Protein AF-A0A7S2SY54-F1 (afdb_monomer)

Solvent-accessible surface area (backbone atoms only — not comparable to full-atom values): 8021 Å² total; per-residue (Å²): 136,86,76,86,70,76,85,60,66,71,48,76,49,76,50,78,46,81,49,82,51,97,87,45,76,47,28,43,38,40,35,40,38,40,38,35,56,41,79,51,76,94,57,29,30,38,35,40,38,41,36,38,37,38,39,42,40,34,27,83,101,73,50,77,49,72,52,75,52,77,51,75,48,77,50,77,46,70,51,86,84,47,66,64,62,60,50,51,55,53,50,51,53,51,50,52,53,50,52,53,51,48,53,44,51,68,56,54,47,52,50,51,54,52,48,54,65,54,55,72,74,69,70,69,56,68,68,57,57,51,52,51,56,61,72,67,67,123

pLDDT: mean 76.3, std 13.54, range [35.38, 92.06]

Structure (mmCIF, N/CA/C/O backbone):
data_AF-A0A7S2SY54-F1
#
_entry.id   AF-A0A7S2SY54-F1
#
loop_
_atom_site.group_PDB
_atom_site.id
_atom_site.type_symbol
_atom_site.label_atom_id
_atom_site.label_alt_id
_atom_site.label_comp_id
_atom_site.label_asym_id
_atom_site.label_entity_id
_atom_site.label_seq_id
_atom_site.pdbx_PDB_ins_code
_atom_site.Cartn_x
_atom_site.Cartn_y
_atom_site.Cartn_z
_atom_site.occupancy
_atom_site.B_iso_or_equiv
_atom_site.auth_seq_id
_atom_site.auth_comp_id
_atom_site.auth_asym_id
_atom_site.auth_atom_id
_atom_site.pdbx_PDB_model_num
ATOM 1 N N . MET A 1 1 ? 7.588 -17.423 32.546 1.00 35.38 1 MET A N 1
ATOM 2 C CA . MET A 1 1 ? 6.227 -17.816 32.132 1.00 35.38 1 MET A CA 1
ATOM 3 C C . MET A 1 1 ? 5.689 -16.715 31.232 1.00 35.38 1 MET A C 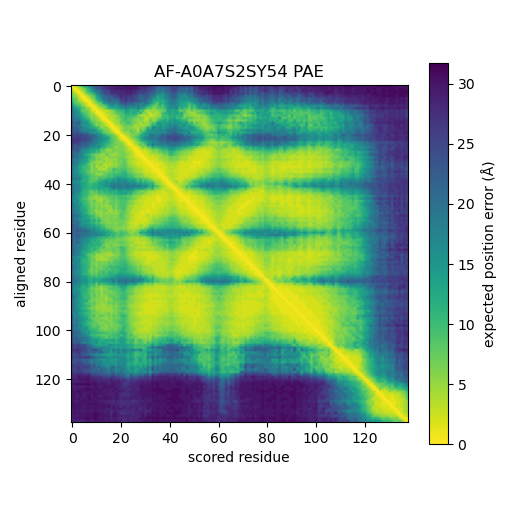1
ATOM 5 O O . MET A 1 1 ? 5.340 -15.660 31.737 1.00 35.38 1 MET A O 1
ATOM 9 N N . ARG A 1 2 ? 5.771 -16.895 29.907 1.00 38.91 2 ARG A N 1
ATOM 10 C CA . ARG A 1 2 ? 5.141 -15.993 28.932 1.00 38.91 2 ARG A CA 1
ATOM 11 C C . ARG A 1 2 ? 3.660 -16.346 28.930 1.00 38.91 2 ARG A C 1
ATOM 13 O O . ARG A 1 2 ? 3.324 -17.496 28.675 1.00 38.91 2 ARG A O 1
ATOM 20 N N . THR A 1 3 ? 2.827 -15.406 29.340 1.00 49.16 3 THR A N 1
ATOM 21 C CA . THR A 1 3 ? 1.376 -15.552 29.340 1.00 49.16 3 THR A CA 1
ATOM 22 C C . THR A 1 3 ? 0.902 -15.800 27.914 1.00 49.16 3 THR A C 1
ATOM 24 O O . THR A 1 3 ? 1.244 -15.025 27.021 1.00 49.16 3 THR A O 1
ATOM 27 N N . ASP A 1 4 ? 0.151 -16.885 27.727 1.00 44.97 4 ASP A N 1
ATOM 28 C CA . ASP A 1 4 ? -0.692 -17.135 26.559 1.00 44.97 4 ASP A CA 1
ATOM 29 C C . ASP A 1 4 ? -1.587 -15.911 26.347 1.00 44.97 4 ASP A C 1
ATOM 31 O O . ASP A 1 4 ? -2.565 -15.695 27.067 1.00 44.97 4 ASP A O 1
ATOM 35 N N . GLN A 1 5 ? -1.207 -15.063 25.398 1.00 49.16 5 GLN A N 1
ATOM 36 C CA . GLN A 1 5 ? -2.096 -14.051 24.859 1.00 49.16 5 GLN A CA 1
ATOM 37 C C . GLN A 1 5 ? -2.982 -14.783 23.843 1.00 49.16 5 GLN A C 1
ATOM 39 O O . GLN A 1 5 ? -2.434 -15.443 22.955 1.00 49.16 5 GLN A O 1
ATOM 44 N N . PRO A 1 6 ? -4.323 -14.747 23.976 1.00 50.06 6 PRO A N 1
ATOM 45 C CA . PRO A 1 6 ? -5.198 -15.368 22.988 1.00 50.06 6 PRO A CA 1
ATOM 46 C C . PRO A 1 6 ? -4.874 -14.790 21.603 1.00 50.06 6 PRO A C 1
ATOM 48 O O . PRO A 1 6 ? -4.498 -13.615 21.531 1.00 50.06 6 PRO A O 1
ATOM 51 N N . PRO A 1 7 ? -4.995 -15.578 20.516 1.00 52.75 7 PRO A N 1
ATOM 52 C CA . PRO A 1 7 ? -4.711 -15.083 19.177 1.00 52.75 7 PRO A CA 1
ATOM 53 C C . PRO A 1 7 ? -5.555 -13.833 18.938 1.00 52.75 7 PRO A C 1
ATOM 55 O O . PRO A 1 7 ? -6.787 -13.884 18.988 1.00 52.75 7 PRO A O 1
ATOM 58 N N . SER A 1 8 ? -4.886 -12.696 18.748 1.00 59.41 8 SER A N 1
ATOM 59 C CA . SER A 1 8 ? -5.536 -11.447 18.377 1.00 59.41 8 SER A CA 1
ATOM 60 C C . SER A 1 8 ? -6.333 -11.697 17.093 1.00 59.41 8 SER A C 1
ATOM 62 O O . SER A 1 8 ? -5.813 -12.334 16.172 1.00 59.41 8 SER A O 1
ATOM 64 N N . PRO A 1 9 ? -7.601 -11.255 17.011 1.00 64.06 9 PRO A N 1
ATOM 65 C CA . PRO A 1 9 ? -8.376 -11.404 15.790 1.00 64.06 9 PRO A CA 1
ATOM 66 C C . PRO A 1 9 ? -7.647 -10.668 14.662 1.00 64.06 9 PRO A C 1
ATOM 68 O O . PRO A 1 9 ? -7.443 -9.455 14.731 1.00 64.06 9 PRO A O 1
ATOM 71 N N . PHE A 1 10 ? -7.221 -11.419 13.648 1.00 64.25 10 PHE A N 1
ATOM 72 C CA . PHE A 1 10 ? -6.563 -10.880 12.466 1.00 64.25 10 PHE A CA 1
ATOM 73 C C . PHE A 1 10 ? -7.605 -10.656 11.369 1.00 64.25 10 PHE A C 1
ATOM 75 O O . PHE A 1 10 ? -8.439 -11.518 11.086 1.00 64.25 10 PHE A O 1
ATOM 82 N N . LEU A 1 11 ? -7.562 -9.485 10.747 1.00 69.94 11 LEU A N 1
ATOM 83 C CA . LEU A 1 11 ? -8.372 -9.137 9.586 1.00 69.94 11 LEU A CA 1
ATOM 84 C C . LEU A 1 11 ? -7.432 -8.943 8.402 1.00 69.94 11 LEU A C 1
ATOM 86 O O . LEU A 1 11 ? -6.579 -8.061 8.429 1.00 69.94 11 LEU A O 1
ATOM 90 N N . ALA A 1 12 ? -7.581 -9.777 7.374 1.00 70.50 12 ALA A N 1
ATOM 91 C CA . ALA A 1 12 ? -6.861 -9.634 6.117 1.00 70.50 12 ALA A CA 1
ATOM 92 C C . ALA A 1 12 ? -7.812 -9.088 5.047 1.00 70.50 12 ALA A C 1
ATOM 94 O O . ALA A 1 12 ? -8.879 -9.658 4.817 1.00 70.50 12 ALA A O 1
ATOM 95 N N . ALA A 1 13 ? -7.427 -7.995 4.399 1.00 73.69 13 ALA A N 1
ATOM 96 C CA . ALA A 1 13 ? -8.139 -7.417 3.268 1.00 73.69 13 ALA A CA 1
ATOM 97 C C . ALA A 1 13 ? -7.188 -7.311 2.074 1.00 73.69 13 ALA A C 1
ATOM 99 O O . ALA A 1 13 ? -6.053 -6.867 2.235 1.00 73.69 13 ALA A O 1
ATOM 100 N N . SER A 1 14 ? -7.646 -7.718 0.892 1.00 76.31 14 SER A N 1
ATOM 101 C CA . SER A 1 14 ? -6.906 -7.564 -0.362 1.00 76.31 14 SER A CA 1
ATOM 102 C C . SER A 1 14 ? -7.653 -6.631 -1.312 1.00 76.31 14 SER A C 1
ATOM 104 O O . SER A 1 14 ? -8.844 -6.848 -1.544 1.00 76.31 14 SER A O 1
ATOM 106 N N . ASP A 1 15 ? -6.963 -5.650 -1.886 1.00 76.25 15 ASP A N 1
ATOM 107 C CA . ASP A 1 15 ? -7.471 -4.769 -2.937 1.00 76.25 15 ASP A CA 1
ATOM 108 C C . ASP A 1 15 ? -6.669 -4.952 -4.233 1.00 76.25 15 ASP A C 1
ATOM 110 O O . ASP A 1 15 ? -5.442 -4.886 -4.231 1.00 76.25 15 ASP A O 1
ATOM 114 N N . CYS A 1 16 ? -7.364 -5.160 -5.353 1.00 71.44 16 CYS A N 1
ATOM 115 C CA . CYS A 1 16 ? -6.748 -5.371 -6.662 1.00 71.44 16 CYS A CA 1
ATOM 116 C C . CYS A 1 16 ? -7.242 -4.319 -7.666 1.00 71.44 16 CYS A C 1
ATOM 118 O O . CYS A 1 16 ? -8.369 -4.379 -8.164 1.00 71.44 16 CYS A O 1
ATOM 120 N N . GLY A 1 17 ? -6.354 -3.401 -8.044 1.00 72.81 17 GLY A N 1
ATOM 121 C CA . GLY A 1 17 ? -6.590 -2.344 -9.022 1.00 72.81 17 GLY A CA 1
ATOM 122 C C . GLY A 1 17 ? -5.959 -2.628 -10.389 1.00 72.81 17 GLY A C 1
ATOM 123 O O . GLY A 1 17 ? -4.809 -3.059 -10.501 1.00 72.81 17 GLY A O 1
ATOM 124 N N . LYS A 1 18 ? -6.689 -2.319 -11.469 1.00 71.69 18 LYS A N 1
ATOM 125 C CA . LYS A 1 18 ? -6.125 -2.261 -12.829 1.00 71.69 18 LYS A CA 1
ATOM 126 C C . LYS A 1 18 ? -5.578 -0.864 -13.102 1.00 71.69 18 LYS A C 1
ATOM 128 O O . LYS A 1 18 ? -6.298 0.121 -12.972 1.00 71.69 18 LYS A O 1
ATOM 133 N N . ILE A 1 19 ? -4.329 -0.784 -13.550 1.00 64.56 19 ILE A N 1
ATOM 134 C CA . ILE A 1 19 ? -3.688 0.463 -13.971 1.00 64.56 19 ILE A CA 1
ATOM 135 C C . ILE A 1 19 ? -3.619 0.471 -15.498 1.00 64.56 19 ILE A C 1
ATOM 137 O O . ILE A 1 19 ? -2.861 -0.286 -16.104 1.00 64.56 19 ILE A O 1
ATOM 141 N N . SER A 1 20 ? -4.393 1.355 -16.127 1.00 57.50 20 SER A N 1
ATOM 142 C CA . SER A 1 20 ? -4.319 1.625 -17.564 1.00 57.50 20 SER A CA 1
ATOM 143 C C . SER A 1 20 ? -3.874 3.067 -17.795 1.00 57.50 20 SER A C 1
ATOM 145 O O . SER A 1 20 ? -4.612 4.004 -17.494 1.00 57.50 20 SER A O 1
ATOM 147 N N . LYS A 1 21 ? -2.669 3.256 -18.340 1.00 60.81 21 LYS A N 1
ATOM 148 C CA . LYS A 1 21 ? -2.159 4.561 -18.788 1.00 60.81 21 LYS A CA 1
ATOM 149 C C . LYS A 1 21 ? -1.836 4.478 -20.280 1.00 60.81 21 LYS A C 1
ATOM 151 O O . LYS A 1 21 ? -1.421 3.422 -20.753 1.00 60.81 21 LYS A O 1
ATOM 156 N N . ALA A 1 22 ? -2.031 5.569 -21.025 1.00 50.31 22 ALA A N 1
ATOM 157 C CA . ALA A 1 22 ? -1.774 5.603 -22.466 1.00 50.31 22 ALA A CA 1
ATOM 158 C C . ALA A 1 22 ? -0.343 5.120 -22.784 1.00 50.31 22 ALA A C 1
ATOM 160 O O . ALA A 1 22 ? 0.635 5.677 -22.283 1.00 50.31 22 ALA A O 1
ATOM 161 N N . GLY A 1 23 ? -0.230 4.056 -23.586 1.00 57.66 23 GLY A N 1
ATOM 162 C CA . GLY A 1 23 ? 1.045 3.427 -23.949 1.00 57.66 23 GLY A CA 1
ATOM 163 C C . GLY A 1 23 ? 1.552 2.336 -22.996 1.00 57.66 23 GLY A C 1
ATOM 164 O O . GLY A 1 23 ? 2.675 1.878 -23.184 1.00 57.66 23 GLY A O 1
ATOM 165 N N . MET A 1 24 ? 0.766 1.920 -22.000 1.00 62.91 24 MET A N 1
ATOM 166 C CA . MET A 1 24 ? 1.050 0.790 -21.109 1.00 62.91 24 MET A CA 1
ATOM 167 C C . MET A 1 24 ? 0.049 -0.336 -21.392 1.00 62.91 24 MET A C 1
ATOM 169 O O . MET A 1 24 ? -1.152 -0.085 -21.447 1.00 62.91 24 MET A O 1
ATOM 173 N N . GLU A 1 25 ? 0.535 -1.557 -21.624 1.00 69.69 25 GLU A N 1
ATOM 174 C CA . GLU A 1 25 ? -0.309 -2.654 -22.123 1.00 69.69 25 GLU A CA 1
ATOM 175 C C . GLU A 1 25 ? -1.033 -3.366 -20.973 1.00 69.69 25 GLU A C 1
ATOM 177 O O . GLU A 1 25 ? -2.215 -3.688 -21.088 1.00 69.69 25 GLU A O 1
ATOM 182 N N . LYS A 1 26 ? -0.343 -3.565 -19.840 1.00 74.62 26 LYS A N 1
ATOM 183 C CA . LYS A 1 26 ? -0.924 -4.109 -18.604 1.00 74.62 26 LYS A CA 1
ATOM 184 C C . LYS A 1 26 ? -0.270 -3.488 -17.374 1.00 74.62 26 LYS A C 1
ATOM 186 O O . LYS A 1 26 ? 0.954 -3.416 -17.288 1.00 74.62 26 LYS A O 1
ATOM 191 N N . GLY A 1 27 ? -1.093 -3.074 -16.418 1.00 79.44 27 GLY A N 1
ATOM 192 C CA . GLY A 1 27 ? -0.677 -2.659 -15.085 1.00 79.44 27 GLY A CA 1
ATOM 193 C C . GLY A 1 27 ? -1.616 -3.263 -14.046 1.00 79.44 27 GLY A C 1
ATOM 194 O O . GLY A 1 27 ? -2.832 -3.113 -14.168 1.00 79.44 27 GLY A O 1
ATOM 195 N N . VAL A 1 28 ? -1.073 -3.961 -13.055 1.00 82.75 28 VAL A N 1
ATOM 196 C CA . VAL A 1 28 ? -1.826 -4.564 -11.949 1.00 82.75 28 VAL A CA 1
ATOM 197 C C . VAL A 1 28 ? -1.210 -4.105 -10.641 1.00 82.75 28 VAL A C 1
ATOM 199 O O . VAL A 1 28 ? -0.002 -4.234 -10.454 1.00 82.75 28 VAL A O 1
ATOM 202 N N . TRP A 1 29 ? -2.050 -3.574 -9.763 1.00 85.81 29 TRP A N 1
ATOM 203 C CA . TRP A 1 29 ? -1.731 -3.249 -8.382 1.00 85.81 29 TRP A CA 1
ATOM 204 C C . TRP A 1 29 ? -2.525 -4.186 -7.485 1.00 85.81 29 TRP A C 1
ATOM 206 O O . TRP A 1 29 ? -3.748 -4.202 -7.571 1.00 85.81 29 TRP A O 1
ATOM 216 N N . ASP A 1 30 ? -1.847 -4.951 -6.645 1.00 87.88 30 ASP A N 1
ATOM 217 C CA . ASP A 1 30 ? -2.460 -5.856 -5.678 1.00 87.88 30 ASP A CA 1
ATOM 218 C C . ASP A 1 30 ? -1.921 -5.517 -4.289 1.00 87.88 30 ASP A C 1
ATOM 220 O O . ASP A 1 30 ? -0.711 -5.530 -4.069 1.00 87.88 30 ASP A O 1
ATOM 224 N N . ALA A 1 31 ? -2.795 -5.135 -3.368 1.00 88.19 31 ALA A N 1
ATOM 225 C CA . ALA A 1 31 ? -2.447 -4.732 -2.017 1.00 88.19 31 ALA A CA 1
ATOM 226 C C . ALA A 1 31 ? -3.109 -5.666 -1.013 1.00 88.19 31 ALA A C 1
ATOM 228 O O . ALA A 1 31 ? -4.311 -5.884 -1.063 1.00 88.19 31 ALA A O 1
ATOM 229 N N . VAL A 1 32 ? -2.333 -6.189 -0.069 1.00 91.12 32 VAL A N 1
ATOM 230 C CA . VAL A 1 32 ? -2.808 -7.034 1.027 1.00 91.12 32 VAL A CA 1
ATOM 231 C C . VAL A 1 32 ? -2.498 -6.341 2.343 1.00 91.12 32 VAL A C 1
ATOM 233 O O . VAL A 1 32 ? -1.338 -6.072 2.655 1.00 91.12 32 VAL A O 1
ATOM 236 N N . HIS A 1 33 ? -3.535 -6.084 3.130 1.00 90.06 33 HIS A N 1
ATOM 237 C CA . HIS A 1 33 ? -3.470 -5.454 4.439 1.00 90.06 33 HIS A CA 1
ATOM 238 C C . HIS A 1 33 ? -3.878 -6.468 5.504 1.00 90.06 33 HIS A C 1
ATOM 240 O O . HIS A 1 33 ? -5.015 -6.932 5.519 1.00 90.06 33 HIS A O 1
ATOM 246 N N . VAL A 1 34 ? -2.954 -6.808 6.399 1.00 92.06 34 VAL A N 1
ATOM 247 C CA . VAL A 1 34 ? -3.199 -7.654 7.570 1.00 92.06 34 VAL A CA 1
ATOM 248 C C . VAL A 1 34 ? -3.208 -6.767 8.804 1.00 92.06 34 VAL A C 1
ATOM 250 O O . VAL A 1 34 ? -2.183 -6.191 9.171 1.00 92.06 34 VAL A O 1
ATOM 253 N N . VAL A 1 35 ? -4.380 -6.639 9.415 1.00 89.44 35 VAL A N 1
ATOM 254 C CA . VAL A 1 35 ? -4.634 -5.835 10.606 1.00 89.44 35 VAL A CA 1
ATOM 255 C C . VAL A 1 35 ? -4.753 -6.761 11.806 1.00 89.44 35 VAL A C 1
ATOM 257 O O . VAL A 1 35 ? -5.591 -7.662 11.825 1.00 89.44 35 VAL A O 1
ATOM 260 N N . GLU A 1 36 ? -3.975 -6.479 12.837 1.00 89.56 36 GLU A N 1
ATOM 261 C CA . GLU A 1 36 ? -4.131 -7.046 14.168 1.00 89.56 36 GLU A CA 1
ATOM 262 C C . GLU A 1 36 ? -4.573 -5.925 15.112 1.00 89.56 36 GLU A C 1
ATOM 264 O O . GLU A 1 36 ? -3.943 -4.868 15.172 1.00 89.56 36 GLU A O 1
ATOM 269 N N . ALA A 1 37 ? -5.675 -6.138 15.830 1.00 87.19 37 ALA A N 1
ATOM 270 C CA . ALA A 1 37 ? -6.167 -5.202 16.835 1.00 87.19 37 ALA A CA 1
ATOM 271 C C . ALA A 1 37 ? -6.153 -5.878 18.208 1.00 87.19 37 ALA A C 1
ATOM 273 O O . ALA A 1 37 ? -6.875 -6.852 18.438 1.00 87.19 37 ALA A O 1
ATOM 274 N N . ALA A 1 38 ? -5.339 -5.353 19.120 1.00 87.31 38 ALA A N 1
ATOM 275 C CA . ALA A 1 38 ? -5.264 -5.801 20.501 1.00 87.31 38 ALA A CA 1
ATOM 276 C C . ALA A 1 38 ? -5.858 -4.724 21.426 1.00 87.31 38 ALA A C 1
ATOM 278 O O . ALA A 1 38 ? -5.466 -3.560 21.340 1.00 87.31 38 ALA A O 1
ATOM 279 N N . PRO A 1 39 ? -6.815 -5.057 22.306 1.00 83.56 39 PRO A N 1
ATOM 280 C CA . PRO A 1 39 ? -7.333 -4.092 23.268 1.00 83.56 39 PRO A CA 1
ATOM 281 C C . PRO A 1 39 ? -6.246 -3.717 24.287 1.00 83.56 39 PRO A C 1
ATOM 283 O O . PRO A 1 39 ? -5.641 -4.583 24.915 1.00 83.56 39 PRO A O 1
ATOM 286 N N . GLU A 1 40 ? -6.037 -2.417 24.484 1.00 84.38 40 GLU A N 1
ATOM 287 C CA . GLU A 1 40 ? -5.109 -1.850 25.463 1.00 84.38 40 GLU A CA 1
ATOM 288 C C . GLU A 1 40 ? -5.933 -1.127 26.547 1.00 84.38 40 GLU A C 1
ATOM 290 O O . GLU A 1 40 ? -6.215 0.070 26.483 1.00 84.38 40 GLU A O 1
ATOM 295 N N . GLY A 1 41 ? -6.400 -1.869 27.553 1.00 81.06 41 GLY A N 1
ATOM 296 C CA . GLY A 1 41 ? -7.298 -1.330 28.583 1.00 81.06 41 GLY A CA 1
ATOM 297 C C . GLY A 1 41 ? -8.752 -1.181 28.109 1.00 81.06 41 GLY A C 1
ATOM 298 O O . GLY A 1 41 ? -9.224 -1.972 27.299 1.00 81.06 41 GLY A O 1
ATOM 299 N N . LYS A 1 42 ? -9.498 -0.213 28.670 1.00 76.88 42 LYS A N 1
ATOM 300 C CA . LYS A 1 42 ? -10.946 -0.050 28.397 1.00 76.88 42 LYS A CA 1
ATOM 301 C C . LYS A 1 42 ? -11.266 0.749 27.131 1.00 76.88 42 LYS A C 1
ATOM 303 O O . LYS A 1 42 ? -12.217 0.403 26.444 1.00 76.88 42 LYS A O 1
ATOM 308 N N . ASP A 1 43 ? -10.470 1.776 26.823 1.00 85.75 43 ASP A N 1
ATOM 309 C CA . ASP A 1 43 ? -10.805 2.765 25.783 1.00 85.75 43 ASP A CA 1
ATOM 310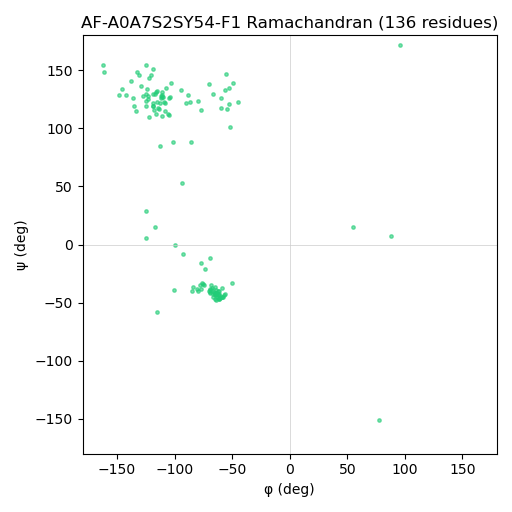 C C . ASP A 1 43 ? -9.725 2.919 24.700 1.00 85.75 43 ASP A C 1
ATOM 312 O O . ASP A 1 43 ? -9.827 3.809 23.851 1.00 85.75 43 ASP A O 1
ATOM 316 N N . LYS A 1 44 ? -8.672 2.093 24.715 1.00 86.75 44 LYS A N 1
ATOM 317 C CA . LYS A 1 44 ? -7.606 2.107 23.705 1.00 86.75 44 LYS A CA 1
ATOM 318 C C . LYS A 1 44 ? -7.427 0.733 23.080 1.00 86.75 44 LYS A C 1
ATOM 320 O O . LYS A 1 44 ? -7.750 -0.290 23.678 1.00 86.75 44 LYS A O 1
ATOM 325 N N . ALA A 1 45 ? -6.915 0.734 21.859 1.00 88.31 45 ALA A N 1
ATOM 326 C CA . ALA A 1 45 ? -6.476 -0.465 21.175 1.00 88.31 45 ALA A CA 1
ATOM 327 C C . ALA A 1 45 ? -5.152 -0.187 20.466 1.00 88.31 45 ALA A C 1
ATOM 329 O O . ALA A 1 45 ? -4.952 0.885 19.887 1.00 88.31 45 ALA A O 1
ATOM 330 N N . GLU A 1 46 ? -4.272 -1.173 20.523 1.00 90.50 46 GLU A N 1
ATOM 331 C CA . GLU A 1 46 ? -3.049 -1.243 19.750 1.00 90.50 46 GLU A CA 1
ATOM 332 C C . GLU A 1 46 ? -3.369 -1.886 18.400 1.00 90.50 46 GLU A C 1
ATOM 334 O O . GLU A 1 46 ? -3.918 -2.989 18.329 1.00 90.50 46 GLU A O 1
ATOM 339 N N . TYR A 1 47 ? -3.067 -1.162 17.328 1.00 91.12 47 TYR A N 1
ATOM 340 C CA . TYR A 1 47 ? -3.238 -1.624 15.961 1.00 91.12 47 TYR A CA 1
ATOM 341 C C . TYR A 1 47 ? -1.870 -1.898 15.366 1.00 91.12 47 TYR A C 1
ATOM 343 O O . TYR A 1 47 ? -1.043 -0.990 15.268 1.00 91.12 47 TYR A O 1
ATOM 351 N N . LYS A 1 48 ? -1.670 -3.134 14.925 1.00 91.44 48 LYS A N 1
ATOM 352 C CA . LYS A 1 48 ? -0.509 -3.556 14.157 1.00 91.44 48 LYS A CA 1
ATOM 353 C C . LYS A 1 48 ? -0.959 -3.868 12.742 1.00 91.44 48 LYS A C 1
ATOM 355 O O . LYS A 1 48 ? -1.695 -4.825 12.508 1.00 91.44 48 LYS A O 1
ATOM 360 N N . LEU A 1 49 ? -0.557 -3.027 11.794 1.00 91.00 49 LEU A N 1
ATOM 361 C CA . LEU A 1 49 ? -0.895 -3.185 10.386 1.00 91.00 49 LEU A CA 1
ATOM 362 C C . LEU A 1 49 ? 0.341 -3.588 9.590 1.00 91.00 49 LEU A C 1
ATOM 364 O O . LEU A 1 49 ? 1.322 -2.853 9.533 1.00 91.00 49 LEU A O 1
ATOM 368 N N . THR A 1 50 ? 0.259 -4.727 8.910 1.00 92.06 50 THR A N 1
ATOM 369 C CA . THR A 1 50 ? 1.237 -5.157 7.909 1.00 92.06 50 THR A CA 1
ATOM 370 C C . THR A 1 50 ? 0.603 -5.051 6.534 1.00 92.06 50 THR A C 1
ATOM 372 O O . THR A 1 50 ? -0.362 -5.746 6.239 1.00 92.06 50 THR A O 1
ATOM 375 N N . SER A 1 51 ? 1.128 -4.173 5.686 1.00 91.12 51 SER A N 1
ATOM 376 C CA . SER A 1 51 ? 0.633 -3.974 4.324 1.00 91.12 51 SER A CA 1
ATOM 377 C C . SER A 1 51 ? 1.691 -4.373 3.309 1.00 91.12 51 SER A C 1
ATOM 379 O O . SER A 1 51 ? 2.844 -3.965 3.421 1.00 91.12 51 SER A O 1
ATOM 381 N N . THR A 1 52 ? 1.301 -5.161 2.316 1.00 90.69 52 THR A N 1
ATOM 382 C CA . THR A 1 52 ? 2.155 -5.561 1.198 1.00 90.69 52 THR A CA 1
ATOM 38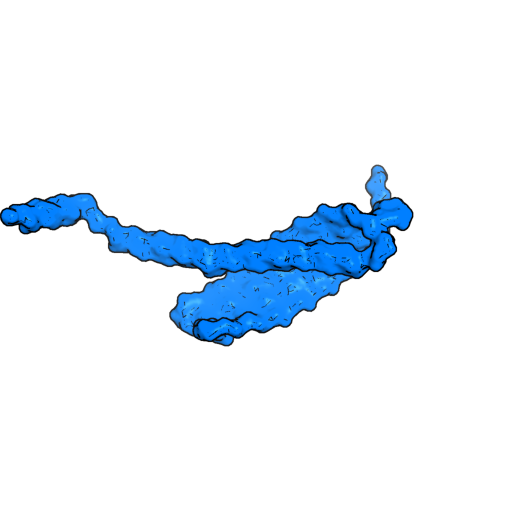3 C C . THR A 1 52 ? 1.490 -5.147 -0.095 1.00 90.69 52 THR A C 1
ATOM 385 O O . THR A 1 52 ? 0.354 -5.523 -0.342 1.00 90.69 52 THR A O 1
ATOM 388 N N . VAL A 1 53 ? 2.201 -4.395 -0.923 1.00 89.25 53 VAL A N 1
ATOM 389 C CA . VAL A 1 53 ? 1.757 -4.024 -2.264 1.00 89.25 53 VAL A CA 1
ATOM 390 C C . VAL A 1 53 ? 2.630 -4.734 -3.279 1.00 89.25 53 VAL A C 1
ATOM 392 O O . VAL A 1 53 ? 3.854 -4.661 -3.207 1.00 89.25 53 VAL A O 1
ATOM 395 N N . MET A 1 54 ? 2.000 -5.370 -4.251 1.00 88.44 54 MET A N 1
ATOM 396 C CA . MET A 1 54 ? 2.601 -5.953 -5.434 1.00 88.44 54 MET A CA 1
ATOM 397 C C . MET A 1 54 ? 2.166 -5.137 -6.645 1.00 88.44 54 MET A C 1
ATOM 399 O O . MET A 1 54 ? 0.982 -4.886 -6.863 1.00 88.44 54 MET A O 1
ATOM 403 N N . LEU A 1 55 ? 3.135 -4.714 -7.444 1.00 85.75 55 LEU A N 1
ATOM 404 C CA . LEU A 1 55 ? 2.887 -3.976 -8.670 1.00 85.75 55 LEU A CA 1
ATOM 405 C C . LEU A 1 55 ? 3.564 -4.708 -9.825 1.00 85.75 55 LEU A C 1
ATOM 407 O O . LEU A 1 55 ? 4.740 -5.064 -9.751 1.00 85.75 55 LEU A O 1
ATOM 411 N N . SER A 1 56 ? 2.795 -4.941 -10.884 1.00 84.81 56 SER A N 1
ATOM 412 C CA . SER A 1 56 ? 3.273 -5.490 -12.150 1.00 84.81 56 SER A CA 1
ATOM 413 C C . SER A 1 56 ? 2.874 -4.549 -13.275 1.00 84.81 56 SER A C 1
ATOM 415 O O . SER A 1 56 ? 1.703 -4.215 -13.451 1.00 84.81 56 SER A O 1
ATOM 417 N N . ALA A 1 57 ? 3.866 -4.091 -14.025 1.00 81.88 57 ALA A N 1
ATOM 418 C CA . ALA A 1 57 ? 3.761 -3.063 -15.038 1.00 81.88 57 ALA A CA 1
ATOM 419 C C . ALA A 1 57 ? 4.485 -3.534 -16.297 1.00 81.88 57 ALA A C 1
ATOM 421 O O . ALA A 1 57 ? 5.700 -3.707 -16.298 1.00 81.88 57 ALA A O 1
ATOM 422 N N . THR A 1 58 ? 3.751 -3.733 -17.388 1.00 80.38 58 THR A N 1
ATOM 423 C CA . THR A 1 58 ? 4.326 -4.176 -18.660 1.00 80.38 58 THR A CA 1
ATOM 424 C C . THR A 1 58 ? 3.989 -3.194 -19.771 1.00 80.38 58 THR A C 1
ATOM 426 O O . THR A 1 58 ? 2.822 -2.858 -20.012 1.00 80.38 58 THR A O 1
ATOM 429 N N . LYS A 1 59 ? 5.030 -2.759 -20.480 1.00 78.44 59 LYS A N 1
ATOM 430 C CA . LYS A 1 59 ? 4.919 -2.045 -21.746 1.00 78.44 59 LYS A CA 1
ATOM 431 C C . LYS A 1 59 ? 5.535 -2.900 -22.844 1.00 78.44 59 LYS A C 1
ATOM 433 O O . LYS A 1 59 ? 6.710 -3.259 -22.752 1.00 78.44 59 LYS A O 1
ATOM 438 N N . LYS A 1 60 ? 4.728 -3.194 -23.865 1.00 75.19 60 LYS A N 1
ATOM 439 C CA . LYS A 1 60 ? 5.088 -4.043 -25.000 1.00 75.19 60 LYS A CA 1
ATOM 440 C C . LYS A 1 60 ? 6.473 -3.697 -25.549 1.00 75.19 60 LYS A C 1
ATOM 442 O O . LYS A 1 60 ? 6.720 -2.540 -25.890 1.00 75.19 60 LYS A O 1
ATOM 447 N N . ASP A 1 61 ? 7.348 -4.700 -25.572 1.00 69.75 61 ASP A N 1
ATOM 448 C CA . ASP A 1 61 ? 8.708 -4.672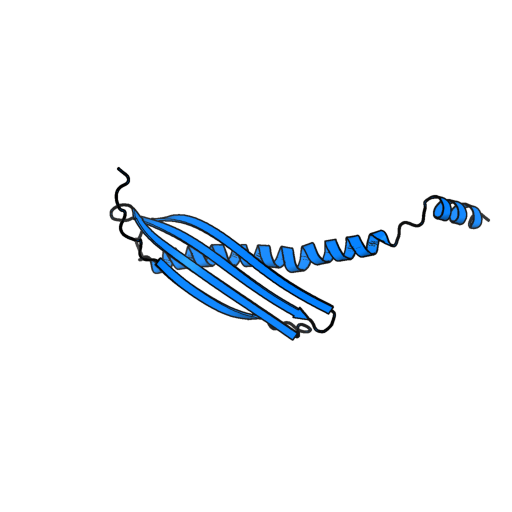 -26.128 1.00 69.75 61 ASP A CA 1
ATOM 449 C C . ASP A 1 61 ? 9.642 -3.573 -25.582 1.00 69.75 61 ASP A C 1
ATOM 451 O O . ASP A 1 61 ? 10.696 -3.312 -26.157 1.00 69.75 61 ASP A O 1
ATOM 455 N N . LEU A 1 62 ? 9.284 -2.935 -24.460 1.00 73.50 62 LEU A N 1
ATOM 456 C CA . LEU A 1 62 ? 10.078 -1.866 -23.849 1.00 73.50 62 LEU A CA 1
ATOM 457 C C . LEU A 1 62 ? 10.602 -2.257 -22.472 1.00 73.50 62 LEU A C 1
ATOM 459 O O . LEU A 1 62 ? 11.805 -2.209 -22.233 1.00 73.50 62 LEU A O 1
ATOM 463 N N . PHE A 1 63 ? 9.702 -2.598 -21.549 1.00 73.88 63 PHE A N 1
ATOM 464 C CA . PHE A 1 63 ? 10.082 -2.971 -20.193 1.00 73.88 63 PHE A CA 1
ATOM 465 C C . PHE A 1 63 ? 8.968 -3.744 -19.490 1.00 73.88 63 PHE A C 1
ATOM 467 O O . PHE A 1 63 ? 7.772 -3.507 -19.694 1.00 73.88 63 PHE A O 1
ATOM 474 N N . LYS A 1 64 ? 9.396 -4.643 -18.606 1.00 79.62 64 LYS A N 1
ATOM 475 C CA . LYS A 1 64 ? 8.566 -5.317 -17.615 1.00 79.62 64 LYS A CA 1
ATOM 476 C C . LYS A 1 64 ? 9.117 -4.945 -16.245 1.00 79.62 64 LYS A C 1
ATOM 478 O O . LYS A 1 64 ? 10.283 -5.212 -15.971 1.00 79.62 64 LYS A O 1
ATOM 483 N N . LEU A 1 65 ? 8.301 -4.301 -15.423 1.00 78.56 65 LEU A N 1
ATOM 484 C CA . LEU A 1 65 ? 8.659 -3.899 -14.073 1.00 78.56 65 LEU A CA 1
ATOM 485 C C . LEU A 1 65 ? 7.721 -4.588 -13.093 1.00 78.56 65 LEU A C 1
ATOM 487 O O . LEU A 1 65 ? 6.505 -4.426 -13.154 1.00 78.56 65 LEU A O 1
ATOM 491 N N . GLU A 1 66 ? 8.310 -5.383 -12.215 1.00 84.56 66 GLU A N 1
ATOM 492 C CA . GLU A 1 66 ? 7.611 -6.106 -11.166 1.00 84.56 66 GLU A CA 1
ATOM 493 C C . GLU A 1 66 ? 8.322 -5.820 -9.854 1.00 84.56 66 GLU A C 1
ATOM 495 O O . GLU A 1 66 ? 9.552 -5.800 -9.792 1.00 84.56 66 GLU A O 1
ATOM 500 N N . GLY A 1 67 ? 7.554 -5.570 -8.804 1.00 82.94 67 GLY A N 1
ATOM 501 C CA . GLY A 1 67 ? 8.110 -5.305 -7.491 1.00 82.94 67 GLY A CA 1
ATOM 502 C C . GLY A 1 67 ? 7.067 -5.475 -6.409 1.00 82.94 67 GLY A C 1
ATOM 503 O O . GLY A 1 67 ? 5.870 -5.316 -6.650 1.00 82.94 67 GLY A O 1
ATOM 504 N N . ASN A 1 68 ? 7.544 -5.786 -5.211 1.00 87.06 68 ASN A N 1
ATOM 505 C CA . ASN A 1 68 ? 6.737 -5.753 -4.006 1.00 87.06 68 ASN A CA 1
ATOM 506 C C . ASN A 1 68 ? 7.325 -4.745 -3.017 1.00 87.06 68 ASN A C 1
ATOM 508 O O . ASN A 1 68 ? 8.528 -4.482 -3.015 1.00 87.06 68 ASN A O 1
ATOM 512 N N . LEU A 1 69 ? 6.457 -4.173 -2.196 1.00 89.75 69 LEU A N 1
ATOM 513 C CA . LEU A 1 69 ? 6.819 -3.311 -1.087 1.00 89.75 69 LEU A CA 1
ATOM 514 C C . LEU A 1 69 ? 5.981 -3.718 0.118 1.00 89.75 69 LEU A C 1
ATOM 516 O O . LEU A 1 69 ? 4.756 -3.622 0.078 1.00 89.75 69 LEU A O 1
ATOM 520 N N . THR A 1 70 ? 6.645 -4.136 1.190 1.00 90.31 70 THR A N 1
ATOM 521 C CA . THR A 1 70 ? 5.999 -4.431 2.470 1.00 90.31 70 THR A CA 1
ATOM 522 C C . THR A 1 70 ? 6.336 -3.347 3.482 1.00 90.31 70 THR A C 1
ATOM 524 O O . THR A 1 70 ? 7.492 -2.944 3.620 1.00 90.31 70 THR A O 1
ATOM 527 N N . ARG A 1 71 ? 5.324 -2.877 4.209 1.00 91.56 71 ARG A N 1
ATOM 528 C CA . ARG A 1 71 ? 5.463 -1.950 5.332 1.00 91.56 71 ARG A CA 1
ATOM 529 C C . ARG A 1 71 ? 4.660 -2.417 6.529 1.00 91.56 71 ARG A C 1
ATOM 531 O O . ARG A 1 71 ? 3.599 -3.017 6.387 1.00 91.56 71 ARG A O 1
ATOM 538 N N . GLN A 1 72 ? 5.181 -2.101 7.704 1.00 91.62 72 GLN A N 1
ATOM 539 C CA . GLN A 1 72 ? 4.538 -2.367 8.981 1.00 91.62 72 GLN A CA 1
ATOM 540 C C . GLN A 1 72 ? 4.361 -1.053 9.730 1.00 91.62 72 GLN A C 1
ATOM 542 O O . GLN A 1 72 ? 5.217 -0.169 9.638 1.00 91.62 72 GLN A O 1
ATOM 547 N N . LEU A 1 73 ? 3.245 -0.925 10.438 1.00 91.25 73 LEU A N 1
ATOM 548 C CA . LEU A 1 73 ? 2.965 0.213 11.294 1.00 91.25 73 LEU A CA 1
ATOM 549 C C . LEU A 1 73 ? 2.252 -0.249 12.559 1.00 91.25 73 LEU A C 1
ATOM 551 O O . LEU A 1 73 ? 1.221 -0.914 12.482 1.00 91.25 73 LEU A O 1
ATOM 555 N N . ASP A 1 74 ? 2.793 0.173 13.695 1.00 91.38 74 ASP A N 1
ATOM 556 C CA . ASP A 1 74 ? 2.222 -0.055 15.016 1.00 91.38 74 ASP A CA 1
ATOM 557 C C . ASP A 1 74 ? 1.725 1.286 15.571 1.00 91.38 74 ASP A C 1
ATOM 559 O O . ASP A 1 74 ? 2.465 2.277 15.591 1.00 91.38 74 ASP A O 1
ATOM 563 N N . ARG A 1 75 ? 0.456 1.355 15.992 1.00 89.62 75 ARG A N 1
ATOM 564 C CA . ARG A 1 75 ? -0.129 2.579 16.558 1.00 89.62 75 ARG A CA 1
ATOM 565 C C . ARG A 1 75 ? -1.185 2.266 17.615 1.00 89.62 75 ARG A C 1
ATOM 567 O O . ARG A 1 75 ? -2.144 1.547 17.352 1.00 89.62 75 ARG A O 1
ATOM 574 N N . SER A 1 76 ? -1.055 2.883 18.789 1.00 89.88 76 SER A N 1
ATOM 575 C CA . SER A 1 76 ? -2.094 2.869 19.829 1.00 89.88 76 SER A CA 1
ATOM 576 C C . SER A 1 76 ? -3.046 4.050 19.634 1.00 89.88 76 SER A C 1
ATOM 578 O O . SER A 1 76 ? -2.618 5.208 19.599 1.00 89.88 76 SER A O 1
ATOM 580 N N . LEU A 1 77 ? -4.341 3.762 19.470 1.00 87.69 77 LEU A N 1
ATOM 581 C CA . LEU A 1 77 ? -5.388 4.765 19.262 1.00 87.69 77 LEU A CA 1
ATOM 582 C C . LEU A 1 77 ? -6.588 4.535 20.192 1.00 87.69 77 LEU A C 1
ATOM 584 O O . LEU A 1 77 ? -6.960 3.390 20.468 1.00 87.69 77 LEU A O 1
ATOM 588 N N . PRO A 1 78 ? -7.247 5.614 20.655 1.00 89.19 78 PRO A N 1
ATOM 589 C CA . PRO A 1 78 ? -8.472 5.499 21.433 1.00 89.19 78 PRO A CA 1
ATOM 590 C C . PRO A 1 78 ? -9.650 5.019 20.565 1.00 89.19 78 PRO A C 1
ATOM 592 O O . PRO A 1 78 ? -9.855 5.491 19.445 1.00 89.19 78 PRO A O 1
ATOM 595 N N . VAL A 1 79 ? -10.476 4.115 21.093 1.00 85.81 79 VAL A N 1
ATOM 596 C CA . VAL A 1 79 ? -11.614 3.491 20.386 1.00 85.81 79 VAL A CA 1
ATOM 597 C C . VAL A 1 79 ? -12.913 4.262 20.660 1.00 85.81 79 VAL A C 1
ATOM 599 O O . VAL A 1 79 ? -13.915 3.707 21.094 1.00 85.81 79 VAL A O 1
ATOM 602 N N . LYS A 1 80 ? -12.915 5.583 20.438 1.00 81.12 80 LYS A N 1
ATOM 603 C CA . LYS A 1 80 ? -14.103 6.424 20.711 1.00 81.12 80 LYS A CA 1
ATOM 604 C C . LYS A 1 80 ? -15.210 6.280 19.661 1.00 81.12 80 LYS A C 1
ATOM 606 O O . LYS A 1 80 ? -16.380 6.420 19.989 1.00 81.12 80 LYS A O 1
ATOM 611 N N . GLN A 1 81 ? -14.834 6.042 18.404 1.00 77.50 81 GLN A N 1
ATOM 612 C CA . GLN A 1 81 ? -15.738 6.008 17.241 1.00 77.50 81 GLN A CA 1
ATOM 613 C C . GLN A 1 81 ? -15.781 4.621 16.565 1.00 77.50 81 GLN A C 1
ATOM 615 O O . GLN A 1 81 ? -16.267 4.486 15.446 1.00 77.50 81 GLN A O 1
ATOM 620 N N . GLY A 1 82 ? -15.277 3.584 17.245 1.00 83.56 82 GLY A N 1
ATOM 621 C CA . GLY A 1 82 ? -15.144 2.221 16.720 1.00 83.56 82 GLY A CA 1
ATOM 622 C C . GLY A 1 82 ? -13.759 1.911 16.139 1.00 83.56 82 GLY A C 1
ATOM 623 O O . GLY A 1 82 ? -12.905 2.785 16.004 1.00 83.56 82 GLY A O 1
ATOM 624 N N . HIS A 1 83 ? -13.529 0.636 15.813 1.00 85.56 83 HIS A N 1
ATOM 625 C CA . HIS A 1 83 ? -12.242 0.157 15.290 1.00 85.56 83 HIS A CA 1
ATOM 626 C C . HIS A 1 83 ? -12.046 0.481 13.802 1.00 85.56 83 HIS A C 1
ATOM 628 O O . HIS A 1 83 ? -10.937 0.790 13.380 1.00 85.56 83 HIS A O 1
ATOM 634 N N . ILE A 1 84 ? -13.124 0.456 13.010 1.00 89.12 84 ILE A N 1
ATOM 635 C CA . ILE A 1 84 ? -13.068 0.616 11.548 1.00 89.12 84 ILE A CA 1
ATOM 636 C C . ILE A 1 84 ? -12.488 1.979 11.124 1.00 89.12 84 ILE A C 1
ATOM 638 O O . ILE A 1 84 ? -11.599 1.973 10.275 1.00 89.12 84 ILE A O 1
ATOM 642 N N . PRO A 1 85 ? -12.890 3.133 11.704 1.00 90.38 85 PRO A N 1
ATOM 643 C CA . PRO A 1 85 ? -12.312 4.425 11.319 1.00 90.38 85 PRO A CA 1
ATOM 644 C C . PRO A 1 85 ? -10.809 4.513 11.606 1.00 90.38 85 PRO A C 1
ATOM 646 O O . PRO A 1 85 ? -10.047 5.011 10.781 1.00 90.38 85 PRO A O 1
ATOM 649 N N . ASN A 1 86 ? -10.372 3.973 12.748 1.00 89.75 86 ASN A N 1
ATOM 650 C CA . ASN A 1 86 ? -8.958 3.933 13.121 1.00 89.75 86 ASN A CA 1
ATOM 651 C C . ASN A 1 86 ? -8.145 3.073 12.144 1.00 89.75 86 ASN A C 1
ATOM 653 O O . ASN A 1 86 ? -7.070 3.483 11.713 1.00 89.75 86 ASN A O 1
ATOM 657 N N . ILE A 1 87 ? -8.677 1.907 11.763 1.00 90.12 87 ILE A N 1
ATOM 658 C CA . ILE A 1 87 ? -8.047 1.014 10.784 1.00 90.12 87 ILE A CA 1
ATOM 659 C C . ILE A 1 87 ? -7.981 1.689 9.411 1.00 90.12 87 ILE A C 1
ATOM 661 O O . ILE A 1 87 ? -6.916 1.705 8.804 1.00 90.12 87 ILE A O 1
ATOM 665 N N . GLY A 1 88 ? -9.081 2.288 8.944 1.00 90.69 88 GLY A N 1
ATOM 666 C CA . GLY A 1 88 ? -9.142 2.980 7.655 1.00 90.69 88 GLY A CA 1
ATOM 667 C C . GLY A 1 88 ? -8.108 4.100 7.536 1.00 90.69 88 GLY A C 1
ATOM 668 O O . GLY A 1 88 ? -7.395 4.160 6.541 1.00 90.69 88 GLY A O 1
ATOM 669 N N . MET A 1 89 ? -7.946 4.912 8.586 1.00 90.62 89 MET A N 1
ATOM 670 C CA . MET A 1 89 ? -6.933 5.973 8.634 1.00 90.62 89 MET A CA 1
ATOM 671 C C . MET A 1 89 ? -5.502 5.421 8.527 1.00 90.62 89 MET A C 1
ATOM 673 O O . MET A 1 89 ? -4.667 5.979 7.820 1.00 90.62 89 MET A O 1
ATOM 677 N N . ILE A 1 90 ? -5.207 4.318 9.224 1.00 91.00 90 ILE A N 1
ATOM 678 C CA . ILE A 1 90 ? -3.879 3.692 9.189 1.00 91.00 90 ILE A CA 1
ATOM 679 C C . ILE A 1 90 ? -3.608 3.046 7.815 1.00 91.00 90 ILE A C 1
ATOM 681 O O . ILE A 1 90 ? -2.502 3.174 7.287 1.00 91.00 90 ILE A O 1
ATOM 685 N N . VAL A 1 91 ? -4.609 2.389 7.217 1.00 91.00 91 VAL A N 1
ATOM 686 C CA . VAL A 1 91 ? -4.522 1.822 5.858 1.00 91.00 91 VAL A CA 1
ATOM 687 C C . VAL A 1 91 ? -4.281 2.927 4.829 1.00 91.00 91 VAL A C 1
ATOM 689 O O . VAL A 1 91 ? -3.369 2.798 4.017 1.00 91.00 91 VAL A O 1
ATOM 692 N N . GLU A 1 92 ? -5.035 4.027 4.889 1.00 91.31 92 GLU A N 1
ATOM 693 C CA . GLU A 1 92 ? -4.897 5.166 3.974 1.00 91.31 92 GLU A CA 1
ATOM 694 C C . GLU A 1 92 ? -3.489 5.780 4.031 1.00 91.31 92 GLU A C 1
ATOM 696 O O . GLU A 1 92 ? -2.862 6.009 2.992 1.00 91.31 92 GLU A O 1
ATOM 701 N N . GLU A 1 93 ? -2.949 5.981 5.237 1.00 91.50 93 GLU A N 1
ATOM 702 C CA . GLU A 1 93 ? -1.584 6.479 5.436 1.00 91.50 93 GLU A CA 1
ATOM 703 C C . GLU A 1 93 ? -0.539 5.533 4.824 1.00 91.50 93 GLU A C 1
ATOM 705 O O . GLU A 1 93 ? 0.375 5.968 4.109 1.00 91.50 93 GLU A O 1
ATOM 710 N N . LEU A 1 94 ? -0.682 4.226 5.067 1.00 91.19 94 LEU A N 1
ATOM 711 C CA . LEU A 1 94 ? 0.239 3.224 4.542 1.00 91.19 94 LEU A CA 1
ATOM 712 C C . LEU A 1 94 ? 0.163 3.121 3.018 1.00 91.19 94 LEU A C 1
ATOM 714 O O . LEU A 1 94 ? 1.208 3.127 2.362 1.00 91.19 94 LEU A O 1
ATOM 718 N N . GLU A 1 95 ? -1.034 3.085 2.438 1.00 88.38 95 GLU A N 1
ATOM 719 C CA . GLU A 1 95 ? -1.206 3.081 0.990 1.00 88.38 95 GLU A CA 1
ATOM 720 C C . GLU A 1 95 ? -0.639 4.342 0.336 1.00 88.38 95 GLU A C 1
ATOM 722 O O . GLU A 1 95 ? 0.088 4.240 -0.652 1.00 88.38 95 GLU A O 1
ATOM 727 N N . GLY A 1 96 ? -0.932 5.529 0.878 1.00 89.38 96 GLY A N 1
ATOM 728 C CA . GLY A 1 96 ? -0.417 6.792 0.349 1.00 89.38 96 GLY A CA 1
ATOM 729 C C . GLY A 1 96 ? 1.111 6.821 0.356 1.00 89.38 96 GLY A C 1
ATOM 730 O O . GLY A 1 96 ? 1.754 7.141 -0.647 1.00 89.38 96 GLY A O 1
ATOM 731 N N . SER A 1 97 ? 1.711 6.382 1.462 1.00 90.06 97 SER A N 1
ATOM 732 C CA . SER A 1 97 ? 3.161 6.287 1.588 1.00 90.06 97 SER A CA 1
ATOM 733 C C . SER A 1 97 ? 3.763 5.260 0.617 1.00 90.06 97 SER A C 1
ATOM 735 O O . SER A 1 97 ? 4.809 5.517 0.012 1.00 90.06 97 SER A O 1
ATOM 737 N N . MET A 1 98 ? 3.137 4.088 0.446 1.00 88.62 98 MET A N 1
ATOM 738 C CA . MET A 1 98 ? 3.618 3.044 -0.473 1.00 88.62 98 MET A CA 1
ATOM 739 C C . MET A 1 98 ? 3.467 3.453 -1.942 1.00 88.62 98 MET A C 1
ATOM 741 O O . MET A 1 98 ? 4.386 3.215 -2.725 1.00 88.62 98 MET A O 1
ATOM 745 N N . ARG A 1 99 ? 2.376 4.139 -2.311 1.00 86.06 99 ARG A N 1
ATOM 746 C CA . ARG A 1 99 ? 2.183 4.736 -3.645 1.00 86.06 99 ARG A CA 1
ATOM 747 C C . ARG A 1 99 ? 3.300 5.719 -3.982 1.00 86.06 99 ARG A C 1
ATOM 749 O O . ARG A 1 99 ? 3.884 5.613 -5.058 1.00 86.06 99 ARG A O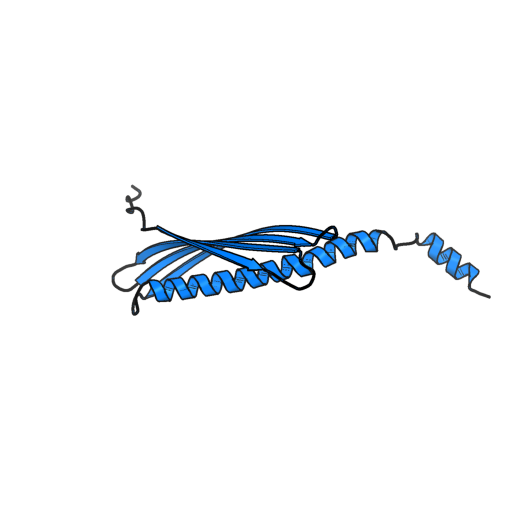 1
ATOM 756 N N . ASN A 1 100 ? 3.666 6.597 -3.047 1.00 87.62 100 ASN A N 1
ATOM 757 C CA . ASN A 1 100 ? 4.762 7.549 -3.243 1.00 87.62 100 ASN A CA 1
ATOM 758 C C . ASN A 1 100 ? 6.117 6.847 -3.435 1.00 87.62 100 ASN A C 1
ATOM 760 O O . ASN A 1 100 ? 6.873 7.186 -4.345 1.00 87.62 100 ASN A O 1
ATOM 764 N N . SER A 1 101 ? 6.420 5.837 -2.612 1.00 85.81 101 SER A N 1
ATOM 765 C CA . SER A 1 101 ? 7.669 5.073 -2.736 1.00 85.81 101 SER A CA 1
ATOM 766 C C . SER A 1 101 ? 7.743 4.283 -4.043 1.00 85.81 101 SER A C 1
ATOM 768 O O . SER A 1 101 ? 8.777 4.295 -4.709 1.00 85.81 101 SER A O 1
ATOM 770 N N . LEU A 1 102 ? 6.643 3.652 -4.460 1.00 79.88 102 LEU A N 1
ATOM 771 C CA . LEU A 1 102 ? 6.582 2.952 -5.740 1.00 79.88 102 LEU A CA 1
ATOM 772 C C . LEU A 1 102 ? 6.705 3.936 -6.908 1.00 79.88 102 LEU A C 1
ATOM 774 O O . LEU A 1 102 ? 7.484 3.680 -7.816 1.00 79.88 102 LEU A O 1
ATOM 778 N N . GLN A 1 103 ? 6.069 5.108 -6.868 1.00 78.06 103 GLN A N 1
ATOM 779 C CA . GLN A 1 103 ? 6.270 6.131 -7.900 1.00 78.06 103 GLN A CA 1
ATOM 780 C C . GLN A 1 103 ? 7.754 6.518 -8.047 1.00 78.06 103 GLN A C 1
ATOM 782 O O . GLN A 1 103 ? 8.261 6.618 -9.167 1.00 78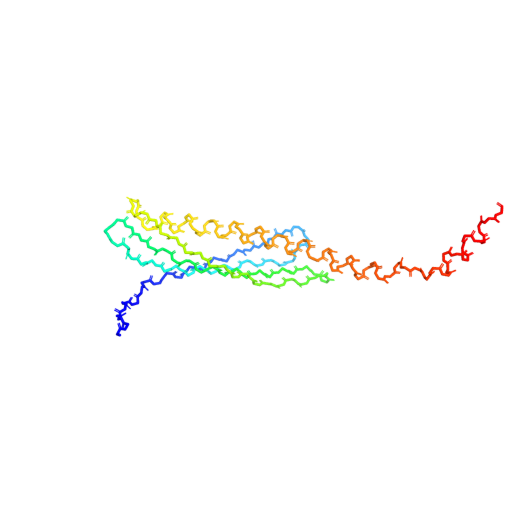.06 103 GLN A O 1
ATOM 787 N N . GLN A 1 104 ? 8.475 6.675 -6.933 1.00 76.94 104 GLN A N 1
ATOM 788 C CA . GLN A 1 104 ? 9.902 6.999 -6.954 1.00 76.94 104 GLN A CA 1
ATOM 789 C C . GLN A 1 104 ? 10.760 5.867 -7.539 1.00 76.94 104 GLN A C 1
ATOM 791 O O . GLN A 1 104 ? 11.656 6.138 -8.336 1.00 76.94 104 GLN A O 1
ATOM 796 N N . VAL A 1 105 ? 10.493 4.605 -7.197 1.00 71.81 105 VAL A N 1
ATOM 797 C CA . VAL A 1 105 ? 11.244 3.460 -7.746 1.00 71.81 105 VAL A CA 1
ATOM 798 C C . VAL A 1 105 ? 10.940 3.257 -9.236 1.00 71.81 105 VAL A C 1
ATOM 800 O O . VAL A 1 105 ? 11.856 3.037 -10.028 1.00 71.81 105 VAL A O 1
ATOM 803 N N . TYR A 1 106 ? 9.673 3.389 -9.639 1.00 68.38 106 TYR A N 1
ATOM 804 C CA . TYR A 1 106 ? 9.224 3.129 -11.009 1.00 68.38 106 TYR A CA 1
ATOM 805 C C . TYR A 1 106 ? 9.748 4.162 -12.012 1.00 68.38 106 TYR A C 1
ATOM 807 O O . TYR A 1 106 ? 10.141 3.788 -13.115 1.00 68.38 106 TYR A O 1
ATOM 815 N N . PHE A 1 107 ? 9.800 5.445 -11.638 1.00 67.12 107 PHE A N 1
ATOM 816 C CA . PHE A 1 107 ? 10.290 6.500 -12.534 1.00 67.12 107 PHE A CA 1
ATOM 817 C C . PHE A 1 107 ? 11.738 6.910 -12.245 1.00 67.12 107 PHE A C 1
ATOM 819 O O . PHE A 1 107 ? 12.512 7.104 -13.176 1.00 67.12 107 PHE A O 1
ATOM 826 N N . GLY A 1 108 ? 12.128 6.991 -10.971 1.00 62.22 108 GLY A N 1
ATOM 827 C CA . GLY A 1 108 ? 13.424 7.532 -10.564 1.00 62.22 108 GLY A CA 1
ATOM 828 C C . GLY A 1 108 ? 14.592 6.553 -10.685 1.00 62.22 108 GLY A C 1
ATOM 829 O O . GLY A 1 108 ? 15.678 6.964 -11.087 1.00 62.22 108 GLY A O 1
ATOM 830 N N . TRP A 1 109 ? 14.408 5.263 -10.372 1.00 56.97 109 TRP A N 1
ATOM 831 C CA . TRP A 1 109 ? 15.512 4.294 -10.468 1.00 56.97 109 TRP A CA 1
ATOM 832 C C . TRP A 1 109 ? 15.750 3.825 -11.905 1.00 56.97 109 TRP A C 1
ATOM 834 O O . TRP A 1 109 ? 16.896 3.733 -12.339 1.00 56.97 109 TRP A O 1
ATOM 844 N N . CYS A 1 110 ? 14.685 3.599 -12.679 1.00 64.88 110 CYS A N 1
ATOM 845 C CA . CYS A 1 110 ? 14.814 3.168 -14.073 1.00 64.88 110 CYS A CA 1
ATOM 846 C C . CYS A 1 110 ? 15.558 4.206 -14.926 1.00 64.88 110 CYS A C 1
ATOM 848 O O . CYS A 1 110 ? 16.418 3.835 -15.722 1.00 64.88 110 CYS A O 1
ATOM 850 N N . GLU A 1 111 ? 15.291 5.501 -14.725 1.00 69.38 111 GLU A N 1
ATOM 851 C CA . GLU A 1 111 ? 16.038 6.572 -15.392 1.00 69.38 111 GLU A CA 1
ATOM 852 C C . GLU A 1 111 ? 17.521 6.545 -15.010 1.00 69.38 111 GLU A C 1
ATOM 854 O O . GLU A 1 111 ? 18.376 6.633 -15.887 1.00 69.38 111 GLU A O 1
ATOM 859 N N . GLN A 1 112 ? 17.845 6.355 -13.729 1.00 63.94 112 GLN A N 1
ATOM 860 C CA . GLN A 1 112 ? 19.234 6.286 -13.267 1.00 63.94 112 GLN A CA 1
ATOM 861 C C . GLN A 1 112 ? 19.979 5.072 -13.828 1.00 63.94 112 GLN A C 1
ATOM 863 O O . GLN A 1 112 ? 21.114 5.215 -14.279 1.00 63.94 112 GLN A O 1
ATOM 868 N N . VAL A 1 1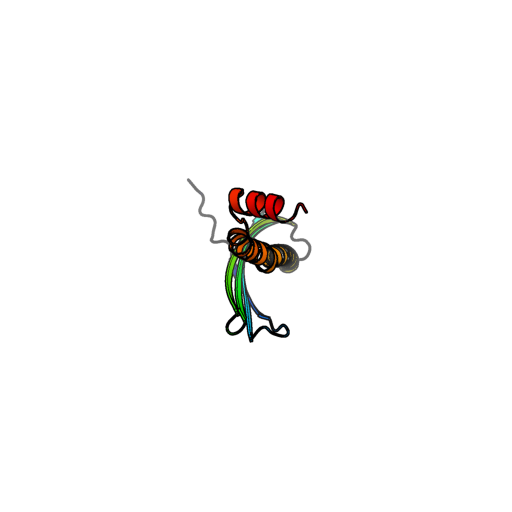13 ? 19.351 3.894 -13.857 1.00 66.75 113 VAL A N 1
ATOM 869 C CA . VAL A 1 113 ? 19.948 2.675 -14.428 1.00 66.75 113 VAL A CA 1
ATOM 870 C C . VAL A 1 113 ? 20.159 2.830 -15.934 1.00 66.75 113 VAL A C 1
ATOM 872 O O . VAL A 1 113 ? 21.254 2.572 -16.431 1.00 66.75 113 VAL A O 1
ATOM 875 N N . ILE A 1 114 ? 19.154 3.322 -16.666 1.00 70.94 114 ILE A N 1
ATOM 876 C CA . ILE A 1 114 ? 19.263 3.566 -18.113 1.00 70.94 114 ILE A CA 1
ATOM 877 C C . ILE A 1 114 ? 20.314 4.646 -18.406 1.00 70.94 114 ILE A C 1
ATOM 879 O O . ILE A 1 114 ? 21.114 4.493 -19.328 1.00 70.94 114 ILE A O 1
ATOM 883 N N . SER A 1 115 ? 20.344 5.721 -17.617 1.00 70.44 115 SER A N 1
ATOM 884 C CA . SER A 1 115 ? 2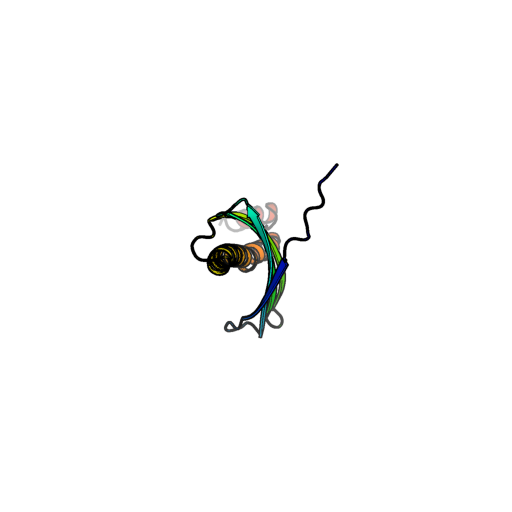1.327 6.802 -17.729 1.00 70.44 115 SER A CA 1
ATOM 885 C C . SER A 1 115 ? 22.745 6.304 -17.448 1.00 70.44 115 SER A C 1
ATOM 887 O O . SER A 1 115 ? 23.661 6.617 -18.202 1.00 70.44 115 SER A O 1
ATOM 889 N N . SER A 1 116 ? 22.937 5.454 -16.435 1.00 66.50 116 SER A N 1
ATOM 890 C CA . SER A 1 116 ? 24.232 4.839 -16.118 1.00 66.50 116 SER A CA 1
ATOM 891 C C . SER A 1 116 ? 24.744 3.942 -17.256 1.00 66.50 116 SER A C 1
ATOM 893 O O . SER A 1 116 ? 25.907 4.045 -17.659 1.00 66.50 116 SER A O 1
ATOM 895 N N . ILE A 1 117 ? 23.862 3.130 -17.847 1.00 74.12 117 ILE A N 1
ATOM 896 C CA . ILE A 1 117 ? 24.188 2.267 -18.996 1.00 74.12 117 ILE A CA 1
ATOM 897 C C . ILE A 1 117 ? 24.463 3.096 -20.263 1.00 74.12 117 ILE A C 1
ATOM 899 O O . ILE A 1 117 ? 25.324 2.743 -21.063 1.00 74.12 117 ILE A O 1
ATOM 903 N N . ARG A 1 118 ? 23.770 4.222 -20.466 1.00 70.19 118 ARG A N 1
ATOM 904 C CA . ARG A 1 118 ? 23.998 5.091 -21.633 1.00 70.19 118 ARG A CA 1
ATOM 905 C C . ARG A 1 118 ? 25.261 5.951 -21.485 1.00 70.19 118 ARG A C 1
ATOM 907 O O . ARG A 1 118 ? 25.995 6.115 -22.455 1.00 70.19 118 ARG A O 1
ATOM 914 N N . ASN A 1 119 ? 25.551 6.453 -20.284 1.00 60.44 119 ASN A N 1
ATOM 915 C CA . ASN A 1 119 ? 26.717 7.305 -20.007 1.00 60.44 119 ASN A CA 1
ATOM 916 C C . ASN A 1 119 ? 28.040 6.536 -19.909 1.00 60.44 119 ASN A C 1
ATOM 918 O O . ASN A 1 119 ? 29.104 7.138 -20.040 1.00 60.44 119 ASN A O 1
ATOM 922 N N . THR A 1 120 ? 28.007 5.213 -19.746 1.00 56.66 120 THR A N 1
ATOM 923 C CA . THR A 1 120 ? 29.203 4.372 -19.930 1.00 56.66 120 THR A CA 1
ATOM 924 C C . THR A 1 120 ? 29.647 4.291 -21.399 1.00 56.66 120 THR A C 1
ATOM 926 O O .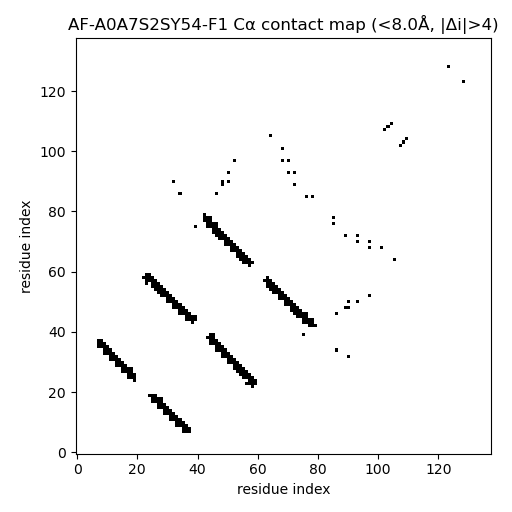 THR A 1 120 ? 30.772 3.880 -21.663 1.00 56.66 120 THR A O 1
ATOM 929 N N . GLY A 1 121 ? 28.825 4.756 -22.352 1.00 55.19 121 GLY A N 1
ATOM 930 C CA . GLY A 1 121 ? 29.149 4.808 -23.782 1.00 55.19 121 GLY A CA 1
ATOM 931 C C . GLY A 1 121 ? 29.764 6.119 -24.294 1.00 55.19 121 GLY A C 1
ATOM 932 O O . GLY A 1 121 ? 30.182 6.162 -25.448 1.00 55.19 121 GLY A O 1
ATOM 933 N N . THR A 1 122 ? 29.838 7.191 -23.494 1.00 53.50 122 THR A N 1
ATOM 934 C CA . THR A 1 122 ? 30.257 8.528 -23.979 1.00 53.50 122 THR A CA 1
ATOM 935 C C . THR A 1 122 ? 31.433 9.142 -23.228 1.00 53.50 122 THR A C 1
ATOM 937 O O . THR A 1 122 ? 31.572 10.364 -23.191 1.00 53.50 122 THR A O 1
ATOM 940 N N . ARG A 1 123 ? 32.335 8.331 -22.669 1.00 52.53 123 ARG A N 1
ATOM 941 C CA . ARG A 1 123 ? 33.681 8.820 -22.353 1.00 52.53 123 ARG A CA 1
ATOM 942 C C . ARG A 1 123 ? 34.621 8.332 -23.443 1.00 52.53 123 ARG A C 1
ATOM 944 O O . ARG A 1 123 ? 35.196 7.253 -23.344 1.00 52.53 123 ARG A O 1
ATOM 951 N N . LEU A 1 124 ? 34.743 9.126 -24.510 1.00 57.28 124 LEU A N 1
ATOM 952 C CA . LEU A 1 124 ? 35.889 8.978 -25.402 1.00 57.28 124 LEU A CA 1
ATOM 953 C C . LEU A 1 124 ? 37.152 9.040 -24.521 1.00 57.28 124 LEU A C 1
ATOM 955 O O . LEU A 1 124 ? 37.200 9.894 -23.628 1.00 57.28 124 LEU A O 1
ATOM 959 N N . PRO A 1 125 ? 38.133 8.138 -24.711 1.00 64.88 125 PRO A N 1
ATOM 960 C CA . PRO A 1 125 ? 39.387 8.184 -23.967 1.00 64.88 125 PRO A CA 1
ATOM 961 C C . PRO A 1 125 ? 39.953 9.605 -24.020 1.00 64.88 125 PRO A C 1
ATOM 963 O O . PRO A 1 125 ? 39.899 10.230 -25.079 1.00 64.88 125 PRO A O 1
ATOM 966 N N . GLU A 1 126 ? 40.494 10.121 -22.914 1.00 64.31 126 GLU A N 1
ATOM 967 C CA . GLU A 1 126 ? 41.044 11.491 -22.847 1.00 64.31 126 GLU A CA 1
ATOM 968 C C . GLU A 1 126 ? 42.015 11.786 -24.003 1.00 64.31 126 GLU A C 1
ATOM 970 O O . GLU A 1 126 ? 41.986 12.876 -24.570 1.00 64.31 126 GLU A O 1
ATOM 975 N N . ALA A 1 127 ? 42.752 10.768 -24.455 1.00 66.50 127 ALA A N 1
ATOM 976 C CA . ALA A 1 127 ? 43.623 10.824 -25.625 1.00 66.50 127 ALA A CA 1
ATOM 977 C C . ALA A 1 127 ? 42.904 11.197 -26.941 1.00 66.50 127 ALA A C 1
ATOM 979 O O . ALA A 1 127 ? 43.451 11.938 -27.750 1.00 66.50 127 ALA A O 1
ATOM 980 N N . VAL A 1 128 ? 41.674 10.722 -27.165 1.00 68.75 128 VAL A N 1
ATOM 981 C CA . VAL A 1 128 ? 40.883 11.032 -28.373 1.00 68.75 128 VAL A CA 1
ATOM 982 C C . VAL A 1 128 ? 40.345 12.463 -28.313 1.00 68.75 128 VAL A C 1
ATOM 984 O O . VAL A 1 128 ? 40.285 13.149 -29.329 1.00 68.75 128 VAL A O 1
ATOM 987 N N . ILE A 1 129 ? 39.989 12.942 -27.118 1.00 66.81 129 ILE A N 1
ATOM 988 C CA . ILE A 1 129 ? 39.546 14.328 -26.905 1.00 66.81 129 ILE A CA 1
ATOM 989 C C . ILE A 1 129 ? 40.709 15.299 -27.147 1.00 66.81 129 ILE A C 1
ATOM 991 O O . ILE A 1 129 ? 40.515 16.362 -27.738 1.00 66.81 129 ILE A O 1
ATOM 995 N N . GLU A 1 130 ? 41.915 14.939 -26.714 1.00 71.00 130 GLU A N 1
ATOM 996 C CA . GLU A 1 130 ? 43.124 15.738 -26.915 1.00 71.00 130 GLU A CA 1
ATOM 997 C C . GLU A 1 130 ? 43.575 15.754 -28.385 1.00 71.00 130 GLU A C 1
ATOM 999 O O . GLU A 1 130 ? 43.888 16.819 -28.921 1.00 71.00 130 GLU A O 1
ATOM 1004 N N . ASP A 1 131 ? 43.488 14.617 -29.083 1.00 73.69 131 ASP A N 1
ATOM 1005 C CA . ASP A 1 131 ? 43.776 14.531 -30.521 1.00 73.69 131 ASP A CA 1
ATOM 1006 C C . ASP A 1 131 ? 42.792 15.369 -31.363 1.00 73.69 131 ASP A C 1
ATOM 1008 O O . ASP A 1 131 ? 43.190 16.082 -32.288 1.00 73.69 131 ASP A O 1
ATOM 1012 N N . LEU A 1 132 ? 41.503 15.377 -30.999 1.00 67.69 132 LEU A N 1
ATOM 1013 C CA . LEU A 1 132 ? 40.495 16.221 -31.651 1.00 67.69 132 LEU A CA 1
ATOM 1014 C C . LEU A 1 132 ? 40.717 17.718 -31.376 1.00 67.69 132 LEU A C 1
ATOM 1016 O O . LEU A 1 132 ? 40.547 18.541 -32.278 1.00 67.69 132 LEU A O 1
ATOM 1020 N N . LYS A 1 133 ? 41.153 18.097 -30.168 1.00 71.06 133 LYS A N 1
ATOM 1021 C CA . LYS A 1 133 ? 41.501 19.494 -29.845 1.00 71.06 133 LYS A CA 1
ATOM 1022 C C . LYS A 1 133 ? 42.706 19.993 -30.642 1.00 71.06 133 LYS A C 1
ATOM 1024 O O . LYS A 1 133 ? 42.706 21.149 -31.061 1.00 71.06 133 LYS A O 1
ATOM 1029 N N . ASN A 1 134 ? 43.691 19.131 -30.887 1.00 72.88 134 ASN A N 1
ATOM 1030 C CA . ASN A 1 134 ? 44.880 19.484 -31.664 1.00 72.88 134 ASN A CA 1
ATOM 1031 C C . ASN A 1 134 ? 44.596 19.566 -33.171 1.00 72.88 134 ASN A C 1
ATOM 1033 O O . ASN A 1 134 ? 45.146 20.436 -33.838 1.00 72.88 134 ASN A O 1
ATOM 1037 N N . LYS A 1 135 ? 43.688 18.737 -33.703 1.00 72.81 135 LYS A N 1
ATOM 1038 C CA . LYS A 1 135 ? 43.274 18.786 -35.120 1.00 72.81 135 LYS A CA 1
ATOM 1039 C C . LYS A 1 135 ? 42.362 19.962 -35.482 1.00 72.81 135 LYS A C 1
ATOM 1041 O O . LYS A 1 135 ? 42.286 20.314 -36.653 1.00 72.81 135 LYS A O 1
ATOM 1046 N N . THR A 1 136 ? 41.676 20.562 -34.507 1.00 62.56 136 THR A N 1
ATOM 1047 C CA . THR A 1 136 ? 40.707 21.653 -34.749 1.00 62.56 136 THR A CA 1
ATOM 1048 C C . THR A 1 136 ? 41.287 23.050 -34.476 1.00 62.56 136 THR A C 1
ATOM 1050 O O . THR A 1 136 ? 40.601 24.049 -34.669 1.00 62.56 136 THR A O 1
ATOM 1053 N N . LYS A 1 137 ? 42.554 23.151 -34.048 1.00 55.09 137 LYS A N 1
ATOM 1054 C CA . LYS A 1 137 ? 43.302 24.417 -34.047 1.00 55.09 137 LYS A CA 1
ATOM 1055 C C . LYS A 1 137 ? 43.945 24.627 -35.421 1.00 55.09 137 LYS A C 1
ATOM 1057 O O . LYS A 1 137 ? 45.082 24.216 -35.639 1.00 55.09 137 LYS A O 1
ATOM 1062 N N . ILE A 1 138 ? 43.190 25.253 -36.321 1.00 50.84 138 ILE A N 1
ATOM 1063 C CA . ILE A 1 138 ? 43.717 26.033 -37.451 1.00 50.84 138 ILE A CA 1
ATOM 1064 C C . ILE A 1 138 ? 43.587 27.503 -37.064 1.00 50.84 138 ILE A C 1
ATOM 1066 O O . ILE A 1 138 ? 42.511 27.853 -36.524 1.00 50.84 138 ILE A O 1
#

Secondary structure (DSSP, 8-state):
----PPPPPEEEEEEEEE---TT-SEEEEEEEEEEEEEEETTTEEEEEEEEEEEEEEEETTTEEEEEEEEEEEEEEEE-SS-HHHHHHHHHHHHHHHHHHHHHIIIIIIHHHHHHHHHHTT----HHHHHHHHHHT--

Foldseek 3Di:
DPDPDDPFDKDKDKDWDWDDDVQWDGKIKIKIKIWGWADDPDFKIKIKIKMKIWIWTDGPPPDTDTDMDIDIDIDMDTQPPHDVVVVVVVVVVVVVVVVVVCVCCVPPVVCVVVVVVVVVVPDDDVVVVVVVVVVPPD

Nearest PDB structures (foldseek):
  4akr-assembly2_D  TM=8.305E-01  e=1.900E-08  Dictyostelium discoideum AX2
  7ds4-assembly1_B  TM=7.755E-01  e=5.586E-07  Gallus gallus
  2m07-assembly1_A  TM=5.185E-01  e=3.456E+00  Escherichia coli K-12
  3qrc-assembly1_A  TM=3.482E-01  e=1.315E+00  Yersinia pestis

Radius of gyration: 25.05 Å; Cα contacts (8 Å, |Δi|>4): 187; chains: 1; bounding box: 61×44×70 Å

InterPro domains:
  IPR001698 F-actin-capping protein subunit beta [PF01115] (21-113)
  IPR001698 F-actin-capping protein subunit beta [PTHR10619] (20-122)
  IPR037282 F-actin-capping protein subunit alpha/beta [SSF90096] (17-120)
  IPR042276 F-actin-capping protein subunit alpha/beta, domain 2 [G3DSA:3.90.1150.210] (10-137)

Organism: NCBI:txid1764295

Sequence (138 aa):
MRTDQPPSPFLAASDCGKISKAGMEKGVWDAVHVVEAAPEGKDKAEYKLTSTVMLSATKKDLFKLEGNLTRQLDRSLPVKQGHIPNIGMIVEELEGSMRNSLQQVYFGWCEQVISSIRNTGTRLPEAVIEDLKNKTKI

Mean predicted aligned error: 13.31 Å